Protein AF-A0A7U9RG99-F1 (afdb_monomer)

Radius of gyration: 15.2 Å; Cα contacts (8 Å, |Δi|>4): 79; chains: 1; bounding box: 34×26×35 Å

Nearest PDB structures (foldseek):
  4xr7-assembly2_L  TM=3.175E-01  e=4.333E+00  Saccharomyces cerevisiae

Secondary structure (DSSP, 8-state):
-----TTSHHHHHHHHTS--PPPHHHHHHHHHHHHHH--S-EEEE--STT-SS--EEEETTTHHHHHHHHHHHHHH--HHHHHHHHHT-S--

Solvent-accessible surface area (backbone atoms only — not comparable to full-atom values): 5734 Å² total; per-residue (Å²): 135,81,88,77,47,88,86,40,70,65,41,53,35,43,75,70,66,78,49,76,87,78,52,67,61,51,52,50,53,51,50,36,49,49,57,72,66,50,84,56,84,42,81,46,69,38,85,51,90,89,40,93,64,77,53,68,44,47,31,59,85,34,36,68,63,49,41,51,51,46,54,55,47,67,75,69,63,55,59,68,60,49,47,51,52,62,78,63,57,90,76,131

Foldseek 3Di:
DDDDDCPDPVVVCVVVVVDDDDFLLRVLVVVLVCLLPDQDFDWDWDPDLLNPDIATDTPPVCSVVRNVVSVVDSVPDDRVVNVVSNVPPPDD

Sequence (92 aa):
MLTVYPTSELYREIQAGNWTEETEIEKLYELRTLVGSLDIDTYFATMGASNCINVE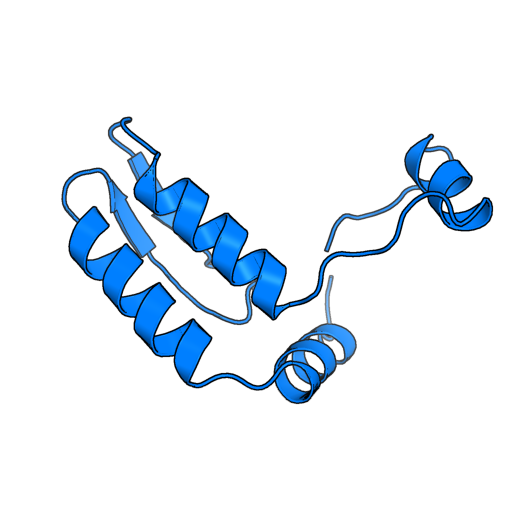GHLPKDRGRMVKWLDEVIGAVDEKELRRYRENLRHL

Structure (mmCIF, N/CA/C/O backbone):
data_AF-A0A7U9RG99-F1
#
_entry.id   AF-A0A7U9RG99-F1
#
loop_
_atom_site.group_PDB
_atom_site.id
_atom_site.type_symbol
_atom_site.label_atom_id
_atom_site.label_alt_id
_atom_site.label_comp_id
_atom_site.label_asym_id
_atom_site.label_entity_id
_atom_site.label_seq_id
_atom_site.pdbx_PDB_ins_code
_atom_site.Cartn_x
_atom_site.Cartn_y
_atom_site.Cartn_z
_atom_site.occupancy
_atom_site.B_iso_or_equiv
_atom_site.auth_seq_id
_atom_site.auth_comp_id
_atom_site.auth_asym_id
_atom_site.auth_atom_id
_atom_site.pdbx_PDB_model_num
ATOM 1 N N . MET A 1 1 ? -3.389 3.583 6.709 1.00 70.12 1 MET A N 1
ATOM 2 C CA . MET A 1 1 ? -4.389 3.786 7.771 1.00 70.12 1 MET A CA 1
ATOM 3 C C . MET A 1 1 ? -5.065 5.112 7.523 1.00 70.12 1 MET A C 1
ATOM 5 O O . MET A 1 1 ? -4.385 6.132 7.434 1.00 70.12 1 MET A O 1
ATOM 9 N N . LEU A 1 2 ? -6.376 5.073 7.351 1.00 83.12 2 LEU A N 1
ATOM 10 C CA . LEU A 1 2 ? -7.182 6.259 7.134 1.00 83.12 2 LEU A CA 1
ATOM 11 C C . LEU A 1 2 ? -7.537 6.880 8.491 1.00 83.12 2 LEU A C 1
ATOM 13 O O . LEU A 1 2 ? -7.971 6.181 9.404 1.00 83.12 2 LEU A O 1
ATOM 17 N N . THR A 1 3 ? -7.340 8.188 8.646 1.00 86.88 3 THR A N 1
ATOM 18 C CA . THR A 1 3 ? -7.790 8.899 9.850 1.00 86.88 3 THR A CA 1
ATOM 19 C C . THR A 1 3 ? -9.309 9.023 9.806 1.00 86.88 3 THR A C 1
ATOM 21 O O . THR A 1 3 ? -9.854 9.817 9.040 1.00 86.88 3 THR A O 1
ATOM 24 N N . VAL A 1 4 ? -10.002 8.224 10.616 1.00 92.12 4 VAL A N 1
ATOM 25 C CA . VAL A 1 4 ? -11.468 8.211 10.666 1.00 92.12 4 VAL A CA 1
ATOM 26 C C . VAL A 1 4 ? -11.966 9.226 11.693 1.00 92.12 4 VAL A C 1
ATOM 28 O O . VAL A 1 4 ? -11.712 9.101 12.890 1.00 92.12 4 VAL A O 1
ATOM 31 N N . TYR A 1 5 ? -12.723 10.222 11.236 1.00 95.00 5 TYR A N 1
ATOM 32 C CA . TYR A 1 5 ? -13.357 11.198 12.123 1.00 95.00 5 TYR A CA 1
ATOM 33 C C . TYR A 1 5 ? -14.682 10.655 12.678 1.00 95.00 5 TYR A C 1
ATOM 35 O O . TYR A 1 5 ? -15.474 10.132 11.892 1.00 95.00 5 TYR A O 1
ATOM 43 N N . PRO A 1 6 ? -15.009 10.858 13.970 1.00 96.25 6 PRO A N 1
ATOM 44 C CA . PRO A 1 6 ? -16.279 10.399 14.552 1.00 96.25 6 PRO A CA 1
ATOM 45 C C . PRO A 1 6 ? -17.533 10.962 13.867 1.00 96.25 6 PRO A C 1
ATOM 47 O O . PRO A 1 6 ? -18.613 10.383 13.941 1.00 96.25 6 PRO A O 1
ATOM 50 N N . THR A 1 7 ? -17.402 12.109 13.200 1.00 97.19 7 THR A N 1
ATOM 51 C CA . THR A 1 7 ? -18.482 12.759 12.448 1.00 97.19 7 THR A CA 1
ATOM 52 C C . THR A 1 7 ? -18.625 12.245 11.015 1.00 97.19 7 THR A C 1
ATOM 54 O O . THR A 1 7 ? -19.600 12.598 10.352 1.00 97.19 7 THR A O 1
ATOM 57 N N . SER A 1 8 ? -17.678 11.437 10.528 1.00 97.31 8 SER A N 1
ATOM 58 C CA . SER A 1 8 ? -17.688 10.903 9.165 1.00 97.31 8 SER A CA 1
ATOM 59 C C . SER A 1 8 ? -18.715 9.783 8.990 1.00 97.31 8 SER A C 1
ATOM 61 O O . SER A 1 8 ? -19.073 9.082 9.936 1.00 97.31 8 SER A O 1
ATOM 63 N N . GLU A 1 9 ? -19.170 9.597 7.753 1.00 97.06 9 GLU A N 1
ATOM 64 C CA . GLU A 1 9 ? -20.039 8.480 7.374 1.00 97.06 9 GLU A CA 1
ATOM 65 C C . GLU A 1 9 ? -19.341 7.131 7.580 1.00 97.06 9 GLU A C 1
ATOM 67 O O . GLU A 1 9 ? -19.911 6.236 8.196 1.00 97.06 9 GLU A O 1
ATOM 72 N N . LEU A 1 10 ? -18.062 7.036 7.203 1.00 95.88 10 LEU A N 1
ATOM 73 C CA . LEU A 1 10 ? -17.250 5.833 7.392 1.00 95.88 10 LEU A CA 1
ATOM 74 C C . LEU A 1 10 ? -17.198 5.374 8.857 1.00 95.88 10 LEU A C 1
ATOM 76 O O . LEU A 1 10 ? -17.252 4.178 9.125 1.00 95.88 10 LEU A O 1
ATOM 80 N N . TYR A 1 11 ? -17.149 6.302 9.821 1.00 96.69 11 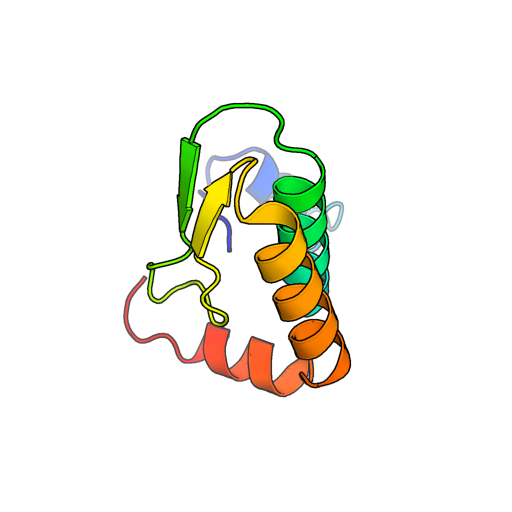TYR A N 1
ATOM 81 C CA . TYR A 1 11 ? -17.206 5.933 11.237 1.00 96.69 11 TYR A CA 1
ATOM 82 C C . TYR A 1 11 ? -18.502 5.191 11.584 1.00 96.69 11 TYR A C 1
ATOM 84 O O . TYR A 1 11 ? -18.466 4.209 12.321 1.00 96.69 11 TYR A O 1
ATOM 92 N N . ARG A 1 12 ? -19.644 5.617 11.029 1.00 97.44 12 ARG A N 1
ATOM 93 C CA . ARG A 1 12 ? -20.935 4.948 11.252 1.00 97.44 12 ARG A CA 1
ATOM 94 C C . ARG A 1 12 ? -20.969 3.569 10.602 1.00 97.44 12 ARG A C 1
ATOM 96 O O . ARG A 1 12 ? -21.442 2.635 11.238 1.00 97.44 12 ARG A O 1
ATOM 103 N N . GLU A 1 13 ? -20.418 3.435 9.399 1.00 97.56 13 GLU A N 1
ATOM 104 C CA . GLU A 1 13 ? -20.308 2.145 8.702 1.00 97.56 13 GLU A CA 1
ATOM 105 C C . GLU A 1 13 ? -19.430 1.146 9.471 1.00 97.56 13 GLU A C 1
ATOM 107 O O . GLU A 1 13 ? -19.789 -0.025 9.597 1.00 97.56 13 GLU A O 1
ATOM 112 N N . ILE A 1 14 ? -18.331 1.617 10.072 1.00 96.06 14 ILE A N 1
ATOM 113 C CA . ILE A 1 14 ? -17.489 0.814 10.971 1.00 96.06 14 ILE A CA 1
ATOM 114 C C . ILE A 1 14 ? -18.288 0.349 12.193 1.00 96.06 14 ILE A C 1
ATOM 116 O O . ILE A 1 14 ? -18.248 -0.828 12.541 1.00 96.06 14 ILE A O 1
ATOM 120 N N . GLN A 1 15 ? -19.038 1.247 12.845 1.00 96.81 15 GLN A N 1
ATOM 121 C CA . GLN A 1 15 ? -19.865 0.883 14.007 1.00 96.81 15 GLN A CA 1
ATOM 122 C C . GLN A 1 15 ? -20.996 -0.093 13.643 1.00 96.81 15 GLN A C 1
ATOM 124 O O . GLN A 1 15 ? -21.368 -0.929 14.463 1.00 96.81 15 GLN A O 1
ATOM 129 N N . ALA A 1 16 ? -21.532 -0.001 12.423 1.00 97.56 16 ALA A N 1
ATOM 130 C CA . ALA A 1 16 ? -22.548 -0.912 11.904 1.00 97.56 16 ALA A CA 1
ATOM 131 C C . ALA A 1 16 ? -21.982 -2.280 11.473 1.00 97.56 16 ALA A C 1
ATOM 133 O O . ALA A 1 16 ? -22.757 -3.197 11.211 1.00 97.56 16 ALA A O 1
ATOM 134 N N . GLY A 1 17 ? -20.653 -2.431 11.406 1.00 97.31 17 GLY A N 1
ATOM 135 C CA . GLY A 1 17 ? -19.991 -3.649 10.930 1.00 97.31 17 GLY A CA 1
ATOM 136 C C . GLY A 1 17 ? -20.033 -3.830 9.408 1.00 97.31 17 GLY A C 1
ATOM 137 O O . GLY A 1 17 ? -19.709 -4.906 8.916 1.00 97.31 17 GLY A O 1
ATOM 138 N N . ASN A 1 18 ? -20.416 -2.792 8.659 1.00 97.62 18 ASN A N 1
ATOM 139 C CA . ASN A 1 18 ? -20.500 -2.823 7.195 1.00 97.62 18 ASN A CA 1
ATOM 140 C C . ASN A 1 18 ? -19.139 -2.630 6.517 1.00 97.62 18 ASN A C 1
ATOM 142 O O . ASN A 1 18 ? -19.000 -2.872 5.319 1.00 97.62 18 ASN A O 1
ATOM 146 N N . TRP A 1 19 ? -18.138 -2.177 7.270 1.00 95.88 19 TRP A N 1
ATOM 147 C CA . TRP A 1 19 ? -16.792 -1.938 6.774 1.00 95.88 19 TRP A CA 1
ATOM 148 C C . TRP A 1 19 ? -15.752 -2.523 7.727 1.00 95.88 19 TRP A C 1
ATOM 150 O O . TRP A 1 19 ? -15.898 -2.449 8.947 1.00 95.88 19 TRP A O 1
ATOM 160 N N . THR A 1 20 ? -14.690 -3.091 7.160 1.00 92.31 20 THR A N 1
ATOM 161 C CA . THR A 1 20 ? -13.525 -3.612 7.886 1.00 92.31 20 THR A CA 1
ATOM 162 C C . THR A 1 20 ? -12.260 -3.058 7.244 1.00 92.31 20 THR A C 1
ATOM 164 O O . THR A 1 20 ? -12.210 -2.933 6.023 1.00 92.31 20 THR A O 1
ATOM 167 N N . GLU A 1 21 ? -11.262 -2.725 8.065 1.00 92.00 21 GLU A N 1
ATOM 168 C CA . GLU A 1 21 ? -9.972 -2.233 7.578 1.00 92.00 21 GLU A CA 1
ATOM 169 C C . GLU A 1 21 ? 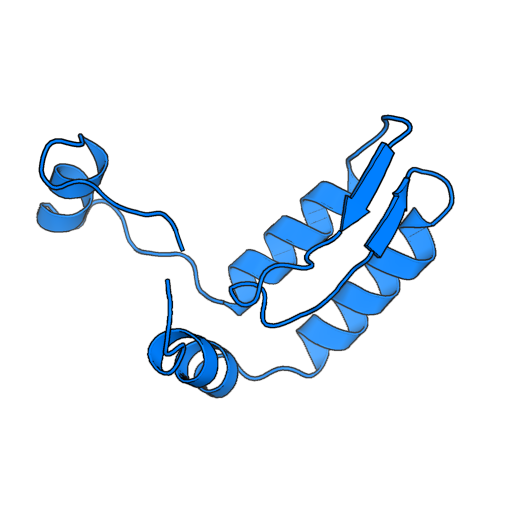-9.246 -3.309 6.768 1.00 92.00 21 GLU A C 1
ATOM 171 O O . GLU A 1 21 ? -9.183 -4.472 7.172 1.00 92.00 21 GLU A O 1
ATOM 176 N N . GLU A 1 22 ? -8.670 -2.882 5.651 1.00 93.69 22 GLU A N 1
ATOM 177 C CA . GLU A 1 22 ? -7.774 -3.654 4.805 1.00 93.69 22 GLU A CA 1
ATOM 178 C C . GLU A 1 22 ? -6.535 -4.148 5.574 1.00 93.69 22 GLU A C 1
ATOM 180 O O . GLU A 1 22 ? -5.972 -3.442 6.431 1.00 93.69 22 GLU A O 1
ATOM 185 N N . THR A 1 23 ? -6.060 -5.352 5.239 1.00 94.69 23 THR A N 1
ATOM 186 C CA . THR A 1 23 ? -4.839 -5.904 5.852 1.00 94.69 23 THR A CA 1
ATOM 187 C C . THR A 1 23 ? -3.591 -5.145 5.392 1.00 94.69 23 THR A C 1
ATOM 189 O O . THR A 1 23 ? -3.608 -4.439 4.380 1.00 94.69 23 THR A O 1
ATOM 192 N N . GLU A 1 24 ? -2.468 -5.257 6.107 1.00 94.69 24 GLU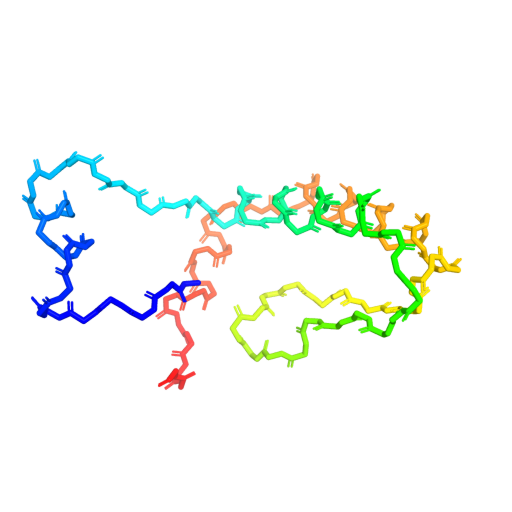 A N 1
ATOM 193 C CA . GLU A 1 24 ? -1.244 -4.570 5.679 1.00 94.69 24 GLU A CA 1
ATOM 194 C C . GLU A 1 24 ? -0.685 -5.154 4.371 1.00 94.69 24 GLU A C 1
ATOM 196 O O . GLU A 1 24 ? -0.167 -4.403 3.544 1.00 94.69 24 GLU A O 1
ATOM 201 N N . ILE A 1 25 ? -0.841 -6.460 4.129 1.00 96.19 25 ILE A N 1
ATOM 202 C CA . ILE A 1 25 ? -0.503 -7.079 2.839 1.00 96.19 25 ILE A CA 1
ATOM 203 C C . ILE A 1 25 ? -1.440 -6.601 1.719 1.00 96.19 25 ILE A C 1
ATOM 205 O O . ILE A 1 25 ? -0.971 -6.337 0.611 1.00 96.19 25 ILE A O 1
ATOM 209 N N . GLU A 1 26 ? -2.740 -6.450 1.983 1.00 96.56 26 GLU A N 1
ATOM 210 C CA . GLU A 1 26 ? -3.698 -5.926 0.999 1.00 96.56 26 GLU A CA 1
ATOM 211 C C . GLU A 1 26 ? -3.304 -4.516 0.541 1.00 96.56 26 GLU A C 1
ATOM 213 O O . GLU A 1 26 ? -3.194 -4.271 -0.661 1.00 96.56 26 GLU A O 1
ATOM 218 N N . LYS A 1 27 ? -2.921 -3.637 1.477 1.00 94.62 27 LYS A N 1
ATOM 219 C CA . LYS A 1 27 ? -2.373 -2.303 1.167 1.00 94.62 27 LYS A CA 1
ATOM 220 C C . LYS A 1 27 ? -1.157 -2.357 0.233 1.00 94.62 27 LYS A C 1
ATOM 222 O O . LYS A 1 27 ? -0.987 -1.484 -0.618 1.00 94.62 2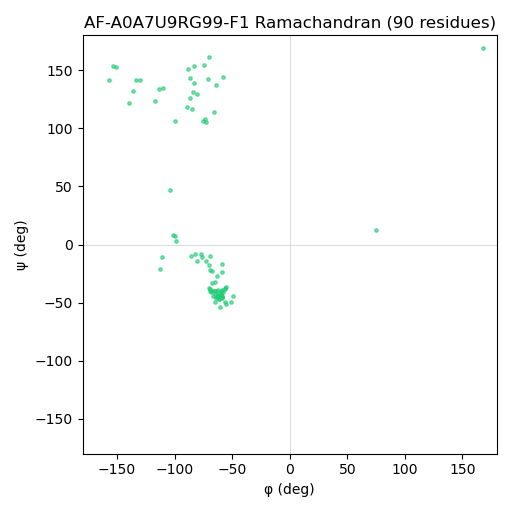7 LYS A O 1
ATOM 227 N N . LEU A 1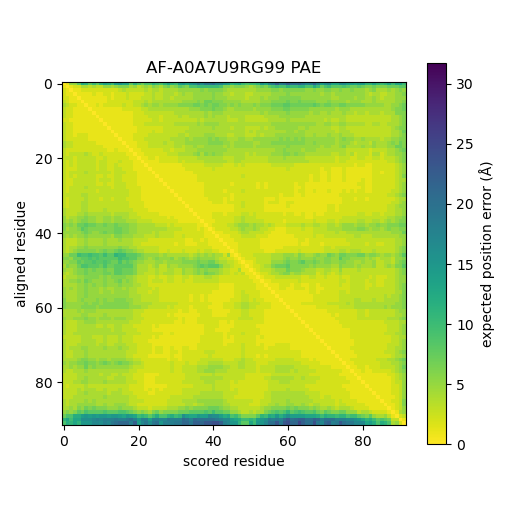 28 ? -0.287 -3.364 0.367 1.00 95.94 28 LEU A N 1
ATOM 228 C CA . LEU A 1 28 ? 0.861 -3.537 -0.534 1.00 95.94 28 LEU A CA 1
ATOM 229 C C . LEU A 1 28 ? 0.428 -3.972 -1.941 1.00 95.94 28 LEU A C 1
ATOM 231 O O . LEU A 1 28 ? 0.999 -3.495 -2.924 1.00 95.94 28 LEU A O 1
ATOM 235 N N . TYR A 1 29 ? -0.595 -4.824 -2.061 1.00 97.44 29 TYR A N 1
ATOM 236 C CA . TYR A 1 29 ? -1.185 -5.167 -3.358 1.00 97.44 29 TYR A CA 1
ATOM 237 C C . TYR A 1 29 ? -1.866 -3.965 -4.023 1.00 97.44 29 TYR A C 1
ATOM 239 O O . TYR A 1 29 ? -1.715 -3.775 -5.235 1.00 97.44 29 TYR A O 1
ATOM 247 N N . GLU A 1 30 ? -2.563 -3.122 -3.260 1.00 96.19 30 GLU A N 1
ATOM 248 C CA . GLU A 1 30 ? -3.131 -1.864 -3.760 1.00 96.19 30 GLU A CA 1
ATOM 249 C C . GLU A 1 30 ? -2.033 -0.926 -4.271 1.00 96.19 30 GLU A C 1
ATOM 251 O O . GLU A 1 30 ? -2.104 -0.430 -5.397 1.00 96.19 30 GLU A O 1
ATOM 256 N N . LEU A 1 31 ? -0.961 -0.753 -3.490 1.00 95.75 31 LEU A N 1
ATOM 257 C CA . LEU A 1 31 ? 0.202 0.054 -3.857 1.00 95.75 31 LEU A CA 1
ATOM 258 C C . LEU A 1 31 ? 0.861 -0.447 -5.147 1.00 95.75 31 LEU A C 1
ATOM 260 O O . LEU A 1 31 ? 1.151 0.333 -6.057 1.00 95.75 31 LEU A O 1
ATOM 264 N N . ARG A 1 32 ? 1.058 -1.763 -5.252 1.00 97.75 32 ARG A N 1
ATOM 265 C CA . ARG A 1 32 ? 1.573 -2.424 -6.455 1.00 97.75 32 ARG A CA 1
ATOM 266 C C . ARG A 1 32 ? 0.671 -2.181 -7.660 1.00 97.75 32 ARG A C 1
ATOM 268 O O . ARG A 1 32 ? 1.172 -1.895 -8.747 1.00 97.75 32 ARG A O 1
ATOM 275 N N . THR A 1 33 ? -0.642 -2.280 -7.476 1.00 98.31 33 THR A N 1
ATOM 276 C CA . THR A 1 33 ? -1.636 -2.051 -8.533 1.00 98.31 33 THR A CA 1
ATOM 277 C C . THR A 1 33 ? -1.610 -0.602 -9.009 1.00 98.31 33 THR A C 1
ATOM 279 O O . THR A 1 33 ? -1.587 -0.359 -10.218 1.00 98.31 33 THR A O 1
ATOM 282 N N . LEU A 1 34 ? -1.527 0.356 -8.082 1.00 97.19 34 LEU A N 1
ATOM 283 C CA . LEU A 1 34 ? -1.407 1.779 -8.383 1.00 97.19 34 LEU A CA 1
ATOM 284 C C . LEU A 1 34 ? -0.137 2.071 -9.193 1.00 97.19 34 LEU A C 1
ATOM 286 O O . LEU A 1 34 ? -0.223 2.615 -10.291 1.00 97.19 34 LEU A O 1
ATOM 290 N N . VAL A 1 35 ? 1.034 1.647 -8.707 1.00 97.50 35 VAL A N 1
ATOM 291 C CA . VAL A 1 35 ? 2.320 1.811 -9.414 1.00 97.50 35 VAL A CA 1
ATOM 292 C C . VAL A 1 35 ? 2.284 1.148 -10.795 1.00 97.50 35 VAL A C 1
ATOM 294 O O . VAL A 1 35 ? 2.777 1.712 -11.771 1.00 97.50 35 VAL A O 1
ATOM 297 N N . GLY A 1 36 ? 1.679 -0.038 -10.892 1.00 97.81 36 GLY A N 1
ATOM 298 C CA . GLY A 1 36 ? 1.537 -0.787 -12.137 1.00 97.81 36 GLY A CA 1
ATOM 299 C C . GLY A 1 36 ? 0.613 -0.133 -13.166 1.00 97.81 36 GLY A C 1
ATOM 300 O O . GLY A 1 36 ? 0.788 -0.398 -14.355 1.00 97.81 36 GLY A O 1
ATOM 301 N N . SER A 1 37 ? -0.310 0.731 -12.736 1.00 97.56 37 SER A N 1
ATOM 302 C CA . SER A 1 37 ? -1.349 1.341 -13.585 1.00 97.56 37 SER A CA 1
ATOM 303 C C . SER A 1 37 ? -1.166 2.849 -13.813 1.00 97.56 37 SER A C 1
ATOM 305 O O . SER A 1 37 ? -1.858 3.433 -14.640 1.00 97.56 37 SER A O 1
ATOM 307 N N . LEU A 1 38 ? -0.257 3.505 -13.087 1.00 96.88 38 LEU A N 1
ATOM 308 C CA . LEU A 1 38 ? 0.002 4.941 -13.219 1.00 96.88 38 LEU A CA 1
ATOM 309 C C . LEU A 1 38 ? 0.760 5.267 -14.512 1.00 96.88 38 LEU A C 1
ATOM 311 O O . LEU A 1 38 ? 1.964 5.027 -14.608 1.00 96.88 38 LEU A O 1
ATOM 315 N N . ASP A 1 39 ? 0.072 5.879 -15.475 1.00 94.56 39 ASP A N 1
ATOM 316 C CA . ASP A 1 39 ? 0.613 6.214 -16.804 1.00 94.56 39 ASP A CA 1
ATOM 317 C C . ASP A 1 39 ? 1.062 7.677 -16.969 1.00 94.56 39 ASP A C 1
ATOM 319 O O . ASP A 1 39 ? 1.434 8.100 -18.063 1.00 94.56 39 ASP A O 1
ATOM 323 N N . ILE A 1 40 ? 1.062 8.453 -15.885 1.00 96.88 40 ILE A N 1
ATOM 324 C CA . ILE A 1 40 ? 1.552 9.838 -15.876 1.00 96.88 40 ILE A CA 1
ATOM 325 C C . ILE A 1 40 ? 3.057 9.904 -15.585 1.00 96.88 40 ILE A C 1
ATOM 327 O O . ILE A 1 40 ? 3.593 9.063 -14.862 1.00 96.88 40 ILE A O 1
ATOM 331 N N . ASP A 1 41 ? 3.723 10.936 -16.110 1.00 97.94 41 ASP A N 1
ATOM 332 C CA . ASP A 1 41 ? 5.101 11.269 -15.736 1.00 97.94 41 ASP A CA 1
ATOM 333 C C . ASP A 1 41 ? 5.113 11.920 -14.350 1.00 97.94 41 ASP A C 1
ATOM 335 O O . ASP A 1 41 ? 4.652 13.050 -14.170 1.00 97.94 41 ASP A O 1
ATOM 339 N N . THR A 1 42 ? 5.565 11.171 -13.348 1.00 97.69 42 THR A N 1
ATOM 340 C CA . THR A 1 42 ? 5.579 11.629 -11.958 1.00 97.69 42 THR A CA 1
ATOM 341 C C . THR A 1 42 ? 6.668 10.940 -11.156 1.00 97.69 42 THR A C 1
ATOM 343 O O . THR A 1 42 ? 7.040 9.795 -11.415 1.00 97.69 42 THR A O 1
ATOM 346 N N . TYR A 1 43 ? 7.138 11.618 -10.113 1.00 97.94 43 TYR A N 1
ATOM 347 C CA . TYR A 1 43 ? 7.863 10.957 -9.038 1.00 97.94 43 TYR A CA 1
ATOM 348 C C . TYR A 1 43 ? 6.862 10.302 -8.086 1.00 97.94 43 TYR A C 1
ATOM 350 O O . TYR A 1 43 ? 5.910 10.948 -7.643 1.00 97.94 43 TYR A O 1
ATOM 358 N N . PHE A 1 44 ? 7.064 9.026 -7.784 1.00 97.19 44 PHE A N 1
ATOM 359 C CA . PHE A 1 44 ? 6.283 8.281 -6.804 1.00 97.19 44 PHE A CA 1
ATOM 360 C C . PHE A 1 44 ? 7.188 7.927 -5.628 1.00 97.19 44 PHE A C 1
ATOM 362 O O . PHE A 1 44 ? 8.297 7.451 -5.860 1.00 97.19 44 PHE A O 1
ATOM 369 N N . ALA A 1 45 ? 6.732 8.124 -4.387 1.00 96.00 45 ALA A N 1
ATOM 370 C CA . ALA A 1 45 ? 7.494 7.729 -3.204 1.00 96.00 45 ALA A CA 1
ATOM 371 C C . ALA A 1 45 ? 6.615 7.519 -1.962 1.00 96.00 45 ALA A C 1
ATOM 373 O O . ALA A 1 45 ? 5.705 8.304 -1.695 1.00 96.00 45 ALA A O 1
ATOM 374 N N . THR A 1 46 ? 6.942 6.507 -1.154 1.00 94.00 46 THR A N 1
ATOM 375 C CA . THR A 1 46 ? 6.280 6.196 0.128 1.00 94.00 46 THR A CA 1
ATOM 376 C C . THR A 1 46 ? 7.115 6.609 1.350 1.00 94.00 46 THR A C 1
ATOM 378 O O . THR A 1 46 ? 7.245 5.864 2.308 1.00 94.00 46 THR A O 1
ATOM 381 N N . MET A 1 47 ? 7.670 7.825 1.362 1.00 88.38 47 MET A N 1
ATOM 382 C CA . MET A 1 47 ? 8.656 8.266 2.375 1.00 88.38 47 MET A CA 1
ATOM 383 C C . MET A 1 47 ? 8.118 8.470 3.808 1.00 88.38 47 MET A C 1
ATOM 385 O O . MET A 1 47 ? 8.894 8.726 4.728 1.00 88.38 47 MET A O 1
ATOM 389 N N . GLY A 1 48 ? 6.800 8.433 4.018 1.00 86.75 48 GLY A N 1
ATOM 390 C CA . GLY A 1 48 ? 6.212 8.630 5.346 1.00 86.75 48 GLY A CA 1
ATOM 391 C C . GLY A 1 48 ? 6.477 7.447 6.281 1.00 86.75 48 GLY A C 1
ATOM 392 O O . GLY A 1 48 ? 6.365 6.305 5.854 1.00 86.75 48 GLY A O 1
ATOM 393 N N . ALA A 1 49 ? 6.723 7.708 7.571 1.00 84.00 49 ALA A N 1
ATOM 394 C CA . ALA A 1 49 ? 6.910 6.669 8.598 1.00 84.00 49 ALA A CA 1
ATOM 395 C C . ALA A 1 49 ? 5.705 5.718 8.747 1.00 84.00 49 ALA A C 1
ATOM 397 O O . ALA A 1 49 ? 5.815 4.646 9.324 1.00 84.00 49 ALA A O 1
ATOM 398 N N . SER A 1 50 ? 4.541 6.100 8.224 1.00 81.56 50 SER A N 1
ATOM 399 C CA . SER A 1 50 ? 3.361 5.244 8.145 1.00 81.56 50 SER A CA 1
ATOM 400 C C . SER A 1 50 ? 3.434 4.201 7.020 1.00 81.56 50 SER A C 1
ATOM 402 O O . SER A 1 50 ? 2.572 3.322 6.972 1.00 81.56 50 SER A O 1
ATOM 404 N N . ASN A 1 51 ? 4.429 4.253 6.136 1.00 86.88 51 ASN A N 1
ATOM 405 C CA . ASN A 1 51 ? 4.674 3.242 5.116 1.00 86.88 51 ASN A CA 1
ATOM 406 C C . ASN A 1 51 ? 5.785 2.311 5.602 1.00 86.88 51 ASN A C 1
ATOM 408 O O . ASN A 1 51 ? 6.954 2.677 5.615 1.00 86.88 51 ASN A O 1
ATOM 412 N N . CYS A 1 52 ? 5.420 1.089 5.991 1.00 86.38 52 CYS A N 1
ATOM 413 C CA . CYS A 1 52 ? 6.397 0.098 6.448 1.00 86.38 52 CYS A CA 1
ATOM 414 C C . CYS A 1 52 ? 7.398 -0.285 5.343 1.00 86.38 52 CYS A C 1
ATOM 416 O O . CYS A 1 52 ? 8.524 -0.685 5.630 1.00 86.38 52 CYS A O 1
ATOM 418 N N . ILE A 1 53 ? 6.974 -0.173 4.081 1.00 91.38 53 ILE A N 1
ATOM 419 C CA . ILE A 1 53 ? 7.754 -0.521 2.898 1.00 91.38 53 ILE A CA 1
ATOM 420 C C . ILE A 1 53 ? 7.974 0.736 2.061 1.00 91.38 53 ILE A C 1
ATOM 422 O O . ILE A 1 53 ? 7.027 1.394 1.616 1.00 91.38 53 ILE A O 1
ATOM 426 N N . ASN A 1 54 ? 9.245 1.032 1.809 1.00 93.25 54 ASN A N 1
ATOM 427 C CA . ASN A 1 54 ? 9.644 2.124 0.937 1.00 93.25 54 ASN A CA 1
ATOM 428 C C . ASN A 1 54 ? 9.690 1.640 -0.514 1.00 93.25 54 ASN A C 1
ATOM 430 O O . ASN A 1 54 ? 10.368 0.664 -0.837 1.00 93.25 54 ASN A O 1
ATOM 434 N N . VAL A 1 55 ? 8.988 2.342 -1.397 1.00 95.56 55 VAL A N 1
ATOM 435 C CA . VAL A 1 55 ? 9.104 2.214 -2.848 1.00 95.56 55 VAL A CA 1
ATOM 436 C C . VAL A 1 55 ? 9.132 3.612 -3.443 1.00 95.56 55 VAL A C 1
ATOM 438 O O . VAL A 1 55 ? 8.317 4.464 -3.088 1.00 95.56 55 VAL A O 1
ATOM 441 N N . GLU A 1 56 ? 10.083 3.855 -4.338 1.00 97.19 56 GLU A N 1
ATOM 442 C CA . GLU A 1 56 ? 10.201 5.137 -5.018 1.00 97.19 56 GLU A CA 1
ATOM 443 C C . GLU A 1 56 ? 10.827 5.019 -6.408 1.00 97.19 56 GLU A C 1
ATOM 445 O O . GLU A 1 56 ? 11.619 4.107 -6.690 1.00 97.19 56 GLU A O 1
ATOM 450 N N . GLY A 1 57 ? 10.472 5.959 -7.279 1.00 97.69 57 GLY A N 1
ATOM 451 C CA . GLY A 1 57 ? 10.997 6.054 -8.634 1.00 97.69 57 GLY A CA 1
ATOM 452 C C . GLY A 1 57 ? 10.221 7.033 -9.507 1.00 97.69 57 GLY A C 1
ATOM 453 O O . GLY A 1 57 ? 9.135 7.495 -9.157 1.00 97.69 57 GLY A O 1
ATOM 454 N N . HIS A 1 58 ? 10.790 7.336 -10.670 1.00 98.19 58 HIS A N 1
ATOM 455 C CA . HIS A 1 58 ? 10.121 8.106 -11.710 1.00 98.19 58 HIS A CA 1
ATOM 456 C C . HIS A 1 58 ? 9.269 7.177 -12.569 1.00 98.19 58 HIS A C 1
ATOM 458 O O . HIS A 1 58 ? 9.791 6.296 -13.252 1.00 98.19 58 HIS A O 1
ATOM 464 N N . LEU A 1 59 ? 7.958 7.370 -12.569 1.00 98.06 59 LEU A N 1
ATOM 465 C CA . LEU A 1 59 ? 7.047 6.669 -13.465 1.00 98.06 59 LEU A CA 1
ATOM 466 C C . LEU A 1 59 ? 6.934 7.431 -14.792 1.00 98.06 59 LEU A C 1
ATOM 468 O O . LEU A 1 59 ? 6.984 8.654 -14.774 1.00 98.06 59 LEU A O 1
ATOM 472 N N . PRO A 1 60 ? 6.815 6.736 -15.940 1.00 97.38 60 PRO A N 1
ATOM 473 C CA . PRO A 1 60 ? 6.781 5.277 -16.092 1.00 97.38 60 PRO A CA 1
ATOM 474 C C . PRO A 1 60 ? 8.170 4.604 -16.114 1.00 97.38 60 PRO A C 1
ATOM 476 O O . PRO A 1 60 ? 8.237 3.375 -16.067 1.00 97.38 60 PRO A O 1
ATOM 479 N N . LYS A 1 61 ? 9.268 5.376 -16.168 1.00 97.94 61 LYS A N 1
ATOM 480 C CA . LYS A 1 61 ? 10.653 4.892 -16.365 1.00 97.94 61 LYS A CA 1
ATOM 481 C C . LYS A 1 61 ? 11.053 3.740 -15.430 1.00 97.94 61 LYS A C 1
AT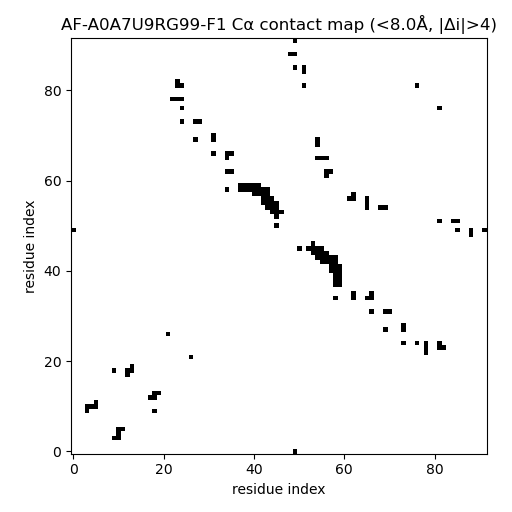OM 483 O O . LYS A 1 61 ? 11.650 2.767 -15.880 1.00 97.94 61 LYS A O 1
ATOM 488 N N . ASP A 1 62 ? 10.711 3.841 -14.152 1.00 98.19 62 ASP A N 1
ATOM 489 C CA . ASP A 1 62 ? 11.119 2.909 -13.099 1.00 98.19 62 ASP A CA 1
ATOM 490 C C . ASP A 1 62 ? 10.049 1.859 -12.758 1.00 98.19 62 ASP A C 1
ATOM 492 O O . ASP A 1 62 ? 10.276 1.025 -11.877 1.00 98.19 62 ASP A O 1
ATOM 496 N N . ARG A 1 63 ? 8.900 1.844 -13.457 1.00 98.06 63 ARG A N 1
ATOM 497 C CA . ARG A 1 63 ? 7.738 0.998 -13.118 1.00 98.06 63 ARG A CA 1
ATOM 498 C C . ARG A 1 63 ? 8.114 -0.466 -12.922 1.00 98.06 63 ARG A C 1
ATOM 500 O O . ARG A 1 63 ? 7.761 -1.058 -11.909 1.00 98.06 63 ARG A O 1
ATOM 507 N N . GLY A 1 64 ? 8.857 -1.043 -13.866 1.00 98.00 64 GLY A N 1
ATOM 508 C CA . GLY A 1 64 ? 9.250 -2.453 -13.800 1.00 98.00 64 GLY A CA 1
ATOM 509 C C . GLY A 1 64 ? 10.074 -2.784 -12.552 1.00 98.00 64 GLY A C 1
ATOM 510 O O . GLY A 1 64 ? 9.817 -3.791 -11.897 1.00 98.00 64 GLY A O 1
ATOM 511 N N . ARG A 1 65 ? 11.018 -1.907 -12.176 1.00 98.19 65 ARG A N 1
ATOM 512 C CA . ARG A 1 65 ? 11.826 -2.057 -10.954 1.00 98.19 65 ARG A CA 1
ATOM 513 C C . ARG A 1 65 ? 10.949 -1.976 -9.706 1.00 98.19 65 ARG A C 1
ATOM 515 O O . ARG A 1 65 ? 11.097 -2.802 -8.812 1.00 98.19 65 ARG A O 1
ATOM 522 N N . MET A 1 66 ? 10.047 -0.999 -9.657 1.00 98.25 66 MET A N 1
ATOM 523 C CA . MET A 1 66 ? 9.166 -0.774 -8.510 1.00 98.25 66 MET A CA 1
ATOM 524 C C . MET A 1 66 ? 8.159 -1.915 -8.318 1.00 98.25 66 MET A C 1
ATOM 526 O O . MET A 1 66 ? 7.996 -2.392 -7.201 1.00 98.25 66 MET A O 1
ATOM 530 N N . VAL A 1 67 ? 7.523 -2.392 -9.395 1.00 98.31 67 VAL A N 1
ATOM 531 C CA . VAL A 1 67 ? 6.583 -3.526 -9.342 1.00 98.31 67 VAL A CA 1
ATOM 532 C C . VAL A 1 67 ? 7.298 -4.798 -8.898 1.00 98.31 67 VAL A C 1
ATOM 534 O O . VAL A 1 67 ? 6.811 -5.477 -8.002 1.00 98.31 67 VAL A O 1
ATOM 537 N N . LYS A 1 68 ? 8.482 -5.084 -9.458 1.00 98.38 68 LYS A N 1
ATOM 538 C CA . LYS A 1 68 ? 9.276 -6.253 -9.066 1.00 98.38 68 LYS A CA 1
ATOM 539 C C . LYS A 1 68 ? 9.658 -6.217 -7.583 1.00 98.38 68 LYS A C 1
ATOM 541 O O . LYS A 1 68 ? 9.539 -7.225 -6.901 1.00 98.38 68 LYS A O 1
ATOM 546 N N . TRP A 1 69 ? 10.091 -5.058 -7.090 1.00 97.88 69 TRP A N 1
ATOM 547 C CA . TRP A 1 69 ? 10.395 -4.869 -5.671 1.00 97.88 69 TRP A CA 1
ATOM 548 C C . TRP A 1 69 ? 9.176 -5.147 -4.783 1.00 97.88 69 TRP A C 1
ATOM 550 O O . TRP A 1 69 ? 9.288 -5.859 -3.790 1.00 97.88 69 TRP A O 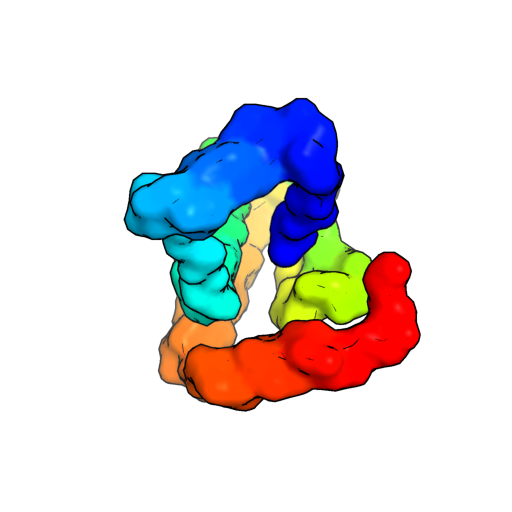1
ATOM 560 N N . LEU A 1 70 ? 8.001 -4.635 -5.157 1.00 97.88 70 LEU A N 1
ATOM 561 C CA . LEU A 1 70 ? 6.768 -4.884 -4.410 1.00 97.88 70 LEU A CA 1
ATOM 562 C C . LEU A 1 70 ? 6.368 -6.366 -4.438 1.00 97.88 70 LEU A C 1
ATOM 564 O O . LEU A 1 70 ? 5.979 -6.889 -3.399 1.00 97.88 70 LEU A O 1
ATOM 568 N N . ASP A 1 71 ? 6.521 -7.051 -5.575 1.00 98.31 71 ASP A N 1
ATOM 569 C CA . ASP A 1 71 ? 6.300 -8.502 -5.684 1.00 98.31 71 ASP A CA 1
ATOM 570 C C . ASP A 1 71 ? 7.218 -9.298 -4.738 1.00 98.31 71 ASP A C 1
ATOM 572 O O . ASP A 1 71 ? 6.758 -10.199 -4.034 1.00 98.31 71 ASP A O 1
ATOM 576 N N . GLU A 1 72 ? 8.506 -8.944 -4.678 1.00 98.00 72 GLU A N 1
ATOM 577 C CA . GLU A 1 72 ? 9.484 -9.572 -3.780 1.00 98.00 72 GLU A CA 1
ATOM 578 C C . GLU A 1 72 ? 9.130 -9.343 -2.302 1.00 98.00 72 GLU A C 1
ATOM 580 O O . GLU A 1 72 ? 9.167 -10.281 -1.504 1.00 98.00 72 GLU A O 1
ATOM 585 N N . VAL A 1 73 ? 8.746 -8.117 -1.935 1.00 96.31 73 VAL A N 1
ATOM 586 C CA . VAL A 1 73 ? 8.358 -7.774 -0.561 1.00 96.31 73 VAL A CA 1
ATOM 587 C C . VAL A 1 73 ? 7.090 -8.512 -0.145 1.00 96.31 73 VAL A C 1
ATOM 589 O O . VAL A 1 73 ? 7.083 -9.142 0.908 1.00 96.31 73 VAL A O 1
ATOM 592 N N . ILE A 1 74 ? 6.037 -8.472 -0.965 1.00 97.06 74 ILE A N 1
ATOM 593 C CA . ILE A 1 74 ? 4.759 -9.141 -0.683 1.00 97.06 74 ILE A CA 1
ATOM 594 C C . ILE A 1 74 ? 4.966 -10.642 -0.437 1.00 97.06 74 ILE A C 1
ATOM 596 O O . ILE A 1 74 ? 4.333 -11.207 0.450 1.00 97.06 74 ILE A O 1
ATOM 600 N N . GLY A 1 75 ? 5.874 -11.284 -1.179 1.00 97.00 75 GLY A N 1
ATOM 601 C CA . GLY A 1 75 ? 6.193 -12.702 -1.000 1.00 97.00 75 GLY A CA 1
ATOM 602 C C . GLY A 1 75 ? 7.011 -13.037 0.256 1.00 97.00 75 GLY A C 1
ATOM 603 O O . GLY A 1 75 ? 7.109 -14.213 0.604 1.00 97.00 75 GLY A O 1
ATOM 604 N N . ALA A 1 76 ? 7.610 -12.045 0.921 1.00 96.38 76 ALA A N 1
ATOM 605 C CA . ALA A 1 76 ? 8.535 -12.246 2.040 1.00 96.38 76 ALA A CA 1
ATOM 606 C C . ALA A 1 76 ? 8.004 -11.761 3.401 1.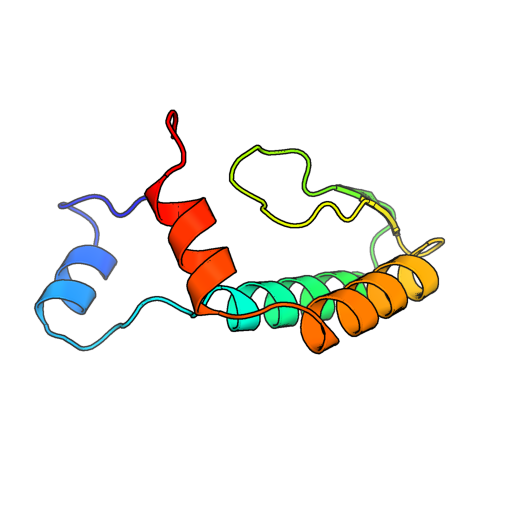00 96.38 76 ALA A C 1
ATOM 608 O O . ALA A 1 76 ? 8.522 -12.178 4.438 1.00 96.38 76 ALA A O 1
ATOM 609 N N . VAL A 1 77 ? 7.019 -10.863 3.416 1.00 95.44 77 VAL A N 1
ATOM 610 C CA . VAL A 1 77 ? 6.477 -10.262 4.645 1.00 95.44 77 VAL A CA 1
ATOM 611 C C . VAL A 1 77 ? 5.432 -11.147 5.326 1.00 95.44 77 VAL A C 1
ATOM 613 O O . VAL A 1 77 ? 4.729 -11.922 4.683 1.00 95.44 77 VAL A O 1
ATOM 616 N N . ASP A 1 78 ? 5.300 -10.984 6.643 1.00 96.25 78 ASP A N 1
ATOM 617 C CA . ASP A 1 78 ? 4.243 -11.595 7.451 1.00 96.25 78 ASP A CA 1
ATOM 618 C C . ASP A 1 78 ? 3.258 -10.522 7.936 1.00 96.25 78 ASP A C 1
ATOM 620 O O . ASP A 1 78 ? 3.659 -9.462 8.425 1.00 96.25 78 ASP A O 1
ATOM 624 N N . GLU A 1 79 ? 1.960 -10.810 7.828 1.00 96.19 79 GLU A N 1
ATOM 625 C CA . GLU A 1 79 ? 0.892 -9.873 8.192 1.00 96.19 79 GLU A CA 1
ATOM 626 C C . GLU A 1 79 ? 0.967 -9.446 9.663 1.00 96.19 79 GLU A C 1
ATOM 628 O O . GLU A 1 79 ? 0.754 -8.276 9.981 1.00 96.19 79 GLU A O 1
ATOM 633 N N . LYS A 1 80 ? 1.300 -10.363 10.582 1.00 96.31 80 LYS A N 1
ATOM 634 C CA . LYS A 1 80 ? 1.338 -10.039 12.014 1.00 96.31 80 LYS A CA 1
ATOM 635 C C . LYS A 1 80 ? 2.483 -9.089 12.328 1.00 96.31 80 LYS A C 1
ATOM 637 O O . LYS A 1 80 ? 2.303 -8.187 13.142 1.00 96.31 80 LYS A O 1
ATOM 642 N N . GLU A 1 81 ? 3.635 -9.255 11.683 1.00 94.12 81 GLU A N 1
ATOM 643 C CA . GLU A 1 81 ? 4.773 -8.348 11.863 1.00 94.12 81 GLU A CA 1
ATOM 644 C C . GLU A 1 81 ? 4.496 -6.959 11.271 1.00 94.12 81 GLU A C 1
ATOM 646 O O . GLU A 1 81 ? 4.790 -5.951 11.919 1.00 94.12 81 GLU A O 1
ATOM 651 N N . LEU A 1 82 ? 3.850 -6.878 10.101 1.00 94.19 82 LEU A N 1
ATOM 652 C CA . LEU A 1 82 ? 3.418 -5.596 9.531 1.00 94.19 82 LEU A CA 1
ATOM 653 C C . LEU A 1 82 ? 2.393 -4.892 10.432 1.00 94.19 82 LEU A C 1
ATOM 655 O O . LEU A 1 82 ? 2.521 -3.696 10.713 1.00 94.19 82 LEU A O 1
ATOM 659 N N . ARG A 1 83 ? 1.410 -5.635 10.956 1.00 93.38 83 ARG A N 1
ATOM 660 C CA . ARG A 1 83 ? 0.421 -5.094 11.894 1.00 93.38 83 ARG A CA 1
ATOM 661 C C . ARG A 1 83 ? 1.071 -4.643 13.200 1.00 93.38 83 ARG A C 1
ATOM 663 O O . ARG A 1 83 ? 0.764 -3.567 13.708 1.00 93.38 83 ARG A O 1
ATOM 670 N N . ARG A 1 84 ? 2.035 -5.409 13.712 1.00 93.62 84 ARG A N 1
ATOM 671 C CA . ARG A 1 84 ? 2.810 -5.031 14.895 1.00 93.62 84 ARG A CA 1
ATOM 672 C C . ARG A 1 84 ? 3.595 -3.746 14.657 1.00 93.62 84 ARG A C 1
ATOM 674 O O . ARG A 1 84 ? 3.599 -2.885 15.533 1.00 93.62 84 ARG A O 1
ATOM 681 N N . TYR A 1 85 ? 4.245 -3.589 13.506 1.00 91.19 85 TYR A N 1
ATOM 682 C CA . TYR A 1 85 ? 4.906 -2.334 13.147 1.00 91.19 85 TYR A CA 1
ATOM 683 C C . TYR A 1 85 ? 3.917 -1.164 13.195 1.00 91.19 85 TYR A C 1
ATOM 685 O O . TYR A 1 85 ? 4.182 -0.165 13.865 1.00 91.19 85 TYR A O 1
ATOM 693 N N . ARG A 1 86 ? 2.747 -1.328 12.562 1.00 88.19 86 ARG A N 1
ATOM 694 C CA . ARG A 1 86 ? 1.678 -0.323 12.506 1.00 88.19 86 ARG A CA 1
ATOM 695 C C . ARG A 1 86 ? 1.230 0.135 13.891 1.00 88.19 86 ARG A C 1
ATOM 697 O O . ARG A 1 86 ? 1.182 1.334 14.147 1.00 88.19 86 ARG A O 1
ATOM 704 N N . GLU A 1 87 ? 0.917 -0.804 14.775 1.00 90.50 87 GLU A N 1
ATOM 705 C CA . GLU A 1 87 ? 0.388 -0.520 16.115 1.00 90.50 87 GLU A CA 1
ATOM 706 C C . GLU A 1 87 ? 1.436 0.099 17.056 1.00 90.50 87 GLU A C 1
ATOM 708 O O . GLU A 1 87 ? 1.079 0.717 18.056 1.00 90.50 87 GLU A O 1
ATOM 713 N N . ASN A 1 88 ? 2.728 -0.025 16.729 1.00 90.56 88 ASN A N 1
ATOM 714 C CA . ASN A 1 88 ? 3.835 0.515 17.522 1.00 90.56 88 ASN A CA 1
ATOM 715 C C . ASN A 1 88 ? 4.428 1.824 16.962 1.00 90.56 88 ASN A C 1
ATOM 717 O O . ASN A 1 88 ? 5.449 2.305 17.471 1.00 90.56 88 ASN A O 1
ATOM 721 N N . LEU A 1 89 ? 3.810 2.430 15.942 1.00 86.81 89 LEU A N 1
ATOM 722 C CA . LEU A 1 89 ? 4.209 3.748 15.448 1.00 86.81 89 LEU A CA 1
ATOM 723 C C . LEU A 1 89 ? 3.947 4.815 16.520 1.00 86.81 89 LEU A C 1
ATOM 725 O O . LEU A 1 89 ? 2.812 5.100 16.885 1.00 86.81 89 LEU A O 1
ATOM 729 N N . ARG A 1 90 ? 5.026 5.420 17.031 1.00 74.56 90 ARG A N 1
ATOM 730 C CA . ARG A 1 90 ? 4.972 6.373 18.157 1.00 74.56 90 ARG A CA 1
ATOM 731 C C . ARG A 1 90 ? 4.304 7.705 17.820 1.00 74.56 90 ARG A C 1
ATOM 733 O O . ARG A 1 90 ? 3.878 8.408 18.733 1.00 74.56 90 ARG A O 1
ATOM 740 N N . HIS A 1 91 ? 4.259 8.064 16.541 1.00 64.56 91 HIS A N 1
ATOM 741 C CA . HIS A 1 91 ? 3.732 9.336 16.068 1.00 64.56 91 HIS A CA 1
ATOM 742 C C . HIS A 1 91 ? 2.922 9.104 14.792 1.00 64.56 91 HIS A C 1
ATOM 744 O O . HIS A 1 91 ? 3.460 8.594 13.807 1.00 64.56 91 HIS A O 1
ATOM 750 N N . LEU A 1 92 ? 1.650 9.493 14.841 1.00 59.06 92 LEU A N 1
ATOM 751 C CA . LEU A 1 92 ? 0.741 9.659 13.711 1.00 59.06 92 LEU A CA 1
ATOM 752 C C . LEU A 1 92 ? 0.058 11.018 13.850 1.00 59.06 92 LEU A C 1
ATOM 754 O O . LEU A 1 92 ? -0.267 11.380 15.005 1.00 59.06 92 LEU A O 1
#

pLDDT: mean 93.81, std 6.94, range [59.06, 98.38]

Mean predicted aligned error: 3.54 Å